Protein AF-A0A506QVQ5-F1 (afdb_monomer_lite)

Secondary structure (DSSP, 8-state):
-EEEEEEEE-SS--HHHHHHHHHHHGGGTEEE-----SS--SEEEEEEEESS--HHHHHHHHHHHHTTTSSS-EEEEEEE-

Structure (mmCIF, N/CA/C/O backbone):
data_AF-A0A506QVQ5-F1
#
_entry.id   AF-A0A506QVQ5-F1
#
loop_
_atom_site.group_PDB
_atom_site.id
_atom_site.type_symbol
_atom_site.label_atom_id
_atom_site.label_alt_id
_atom_site.label_comp_id
_atom_site.label_asym_id
_atom_site.label_entity_id
_atom_site.label_seq_id
_atom_site.pdbx_PDB_ins_code
_atom_site.Cartn_x
_atom_site.Cartn_y
_atom_site.Cartn_z
_atom_site.occupancy
_atom_site.B_iso_or_equiv
_atom_site.auth_seq_id
_atom_site.auth_comp_id
_atom_site.auth_asym_id
_atom_site.auth_atom_id
_atom_site.pdbx_PDB_model_num
ATOM 1 N N . MET A 1 1 ? -9.375 3.572 16.322 1.00 85.12 1 MET A N 1
ATOM 2 C CA . MET A 1 1 ? -8.185 3.628 15.460 1.00 85.12 1 MET A CA 1
ATOM 3 C C . MET A 1 1 ? -7.796 2.234 15.048 1.00 85.12 1 MET A C 1
ATOM 5 O O . MET A 1 1 ? -7.433 1.438 15.902 1.00 85.12 1 MET A O 1
ATOM 9 N N . THR A 1 2 ? -7.950 1.925 13.764 1.00 94.75 2 THR A N 1
ATOM 10 C CA . THR A 1 2 ? -7.530 0.650 13.182 1.00 94.75 2 THR A CA 1
ATOM 11 C C . THR A 1 2 ? -6.201 0.860 12.477 1.00 94.75 2 THR A C 1
ATOM 13 O O . THR A 1 2 ? -6.052 1.795 11.683 1.00 94.75 2 THR A O 1
ATOM 16 N N . THR A 1 3 ? -5.242 -0.008 12.773 1.00 96.75 3 THR A N 1
ATOM 17 C CA . THR A 1 3 ? -3.944 -0.029 12.104 1.00 96.75 3 THR A CA 1
ATOM 18 C C . THR A 1 3 ? -3.967 -1.094 11.019 1.00 96.75 3 THR A C 1
ATOM 20 O O . THR A 1 3 ? -4.439 -2.211 11.227 1.00 96.75 3 THR A O 1
ATOM 23 N N . TYR A 1 4 ? -3.471 -0.738 9.844 1.00 97.19 4 TYR A N 1
ATOM 24 C CA . TYR A 1 4 ? -3.412 -1.599 8.678 1.00 97.19 4 TYR A CA 1
ATOM 25 C C . TYR A 1 4 ? -1.964 -1.804 8.262 1.00 97.19 4 TYR A C 1
ATOM 27 O O . TYR A 1 4 ? -1.205 -0.843 8.133 1.00 97.19 4 TYR A O 1
ATOM 35 N N . ARG A 1 5 ? -1.616 -3.051 7.959 1.00 96.44 5 ARG A N 1
ATOM 36 C CA . ARG A 1 5 ? -0.391 -3.395 7.245 1.00 96.44 5 ARG A CA 1
ATOM 37 C C . ARG A 1 5 ? -0.688 -3.425 5.757 1.00 96.44 5 ARG A C 1
ATOM 39 O O . ARG A 1 5 ? -1.582 -4.145 5.317 1.00 96.44 5 ARG A O 1
ATOM 46 N N . VAL A 1 6 ? 0.062 -2.652 4.984 1.00 96.88 6 VAL A N 1
ATOM 47 C CA . VAL A 1 6 ? -0.135 -2.477 3.546 1.00 96.88 6 VAL A CA 1
ATOM 48 C C . VAL A 1 6 ? 1.143 -2.854 2.817 1.00 96.88 6 VAL A C 1
ATOM 50 O O . VAL A 1 6 ? 2.164 -2.184 2.947 1.00 96.88 6 VAL A O 1
ATOM 53 N N . ARG A 1 7 ? 1.093 -3.922 2.019 1.00 95.56 7 ARG A N 1
ATOM 54 C CA . ARG A 1 7 ? 2.197 -4.318 1.140 1.00 95.56 7 ARG A CA 1
ATOM 55 C C . ARG A 1 7 ? 1.894 -3.921 -0.292 1.00 95.56 7 ARG A C 1
ATOM 57 O O . ARG A 1 7 ? 0.835 -4.261 -0.817 1.00 95.56 7 ARG A O 1
ATOM 64 N N . VAL A 1 8 ? 2.848 -3.245 -0.920 1.00 95.75 8 VAL A N 1
ATOM 65 C CA . VAL A 1 8 ? 2.764 -2.770 -2.302 1.00 95.75 8 VAL A CA 1
ATOM 66 C C . VAL A 1 8 ? 3.888 -3.393 -3.114 1.00 95.75 8 VAL A C 1
ATOM 68 O O . VAL A 1 8 ? 5.064 -3.111 -2.889 1.00 95.75 8 VAL A O 1
ATOM 71 N N . GLY A 1 9 ? 3.527 -4.254 -4.057 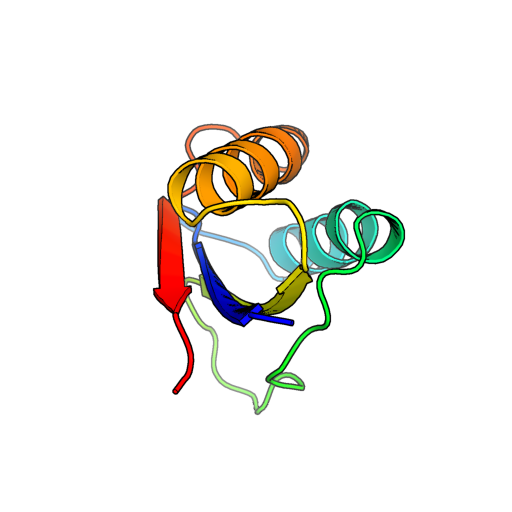1.00 94.31 9 GLY A N 1
ATOM 72 C CA . GLY A 1 9 ? 4.441 -4.913 -4.979 1.00 94.31 9 GLY A CA 1
ATOM 73 C C . GLY A 1 9 ? 4.267 -4.448 -6.416 1.00 94.31 9 GLY A C 1
ATOM 74 O O . GLY A 1 9 ? 3.187 -4.033 -6.833 1.00 94.31 9 GLY A O 1
ATOM 75 N N . PHE A 1 10 ? 5.333 -4.575 -7.199 1.00 93.19 10 PHE A N 1
ATOM 76 C CA . PHE A 1 10 ? 5.293 -4.376 -8.645 1.00 93.19 10 PHE A CA 1
ATOM 77 C C . PHE A 1 10 ? 5.989 -5.536 -9.343 1.00 93.19 10 PHE A C 1
ATOM 79 O O . PHE A 1 10 ? 6.877 -6.177 -8.783 1.00 93.19 10 PHE A O 1
ATOM 86 N N . HIS A 1 11 ? 5.632 -5.779 -10.600 1.00 90.88 11 HIS A N 1
ATOM 87 C CA . HIS A 1 11 ? 6.386 -6.699 -11.440 1.00 90.88 11 HIS A CA 1
ATOM 88 C C . HIS A 1 11 ? 7.724 -6.064 -11.856 1.00 90.88 11 HIS A C 1
ATOM 90 O O . HIS A 1 11 ? 7.728 -4.969 -12.419 1.00 90.88 11 HIS A O 1
ATOM 96 N N . ASN A 1 12 ? 8.848 -6.743 -11.597 1.00 87.94 12 ASN A N 1
ATOM 97 C CA . ASN A 1 12 ? 10.215 -6.260 -11.854 1.00 87.94 12 ASN A CA 1
ATOM 98 C C . ASN A 1 12 ? 10.439 -4.811 -11.367 1.00 87.94 12 ASN A C 1
ATOM 100 O O . ASN A 1 12 ? 10.623 -3.909 -12.197 1.00 87.94 12 ASN A O 1
ATOM 104 N N . PRO A 1 13 ? 10.347 -4.546 -10.049 1.00 88.88 13 PRO A N 1
ATOM 105 C CA . PRO A 1 13 ? 10.553 -3.208 -9.510 1.00 88.88 13 PRO A CA 1
ATOM 106 C C . PRO A 1 13 ? 12.032 -2.818 -9.584 1.00 88.88 13 PRO A C 1
ATOM 108 O O . PRO A 1 13 ? 12.913 -3.671 -9.542 1.00 88.88 13 PRO A O 1
ATOM 111 N N . SER A 1 14 ? 12.318 -1.521 -9.649 1.00 89.12 14 SER A N 1
ATOM 112 C CA . SER A 1 14 ? 13.665 -1.003 -9.404 1.00 89.12 14 SER A CA 1
ATOM 113 C C . SER A 1 14 ? 13.727 -0.311 -8.043 1.00 89.12 14 SER A C 1
ATOM 115 O O . SER A 1 14 ? 12.699 -0.000 -7.437 1.00 89.12 14 SER A O 1
ATOM 117 N N . ALA A 1 15 ? 14.936 -0.005 -7.569 1.00 87.50 15 ALA A N 1
ATOM 118 C CA . ALA A 1 15 ? 15.097 0.837 -6.383 1.00 87.50 15 ALA A CA 1
ATOM 119 C C . ALA A 1 15 ? 14.419 2.212 -6.558 1.00 87.50 15 ALA A C 1
ATOM 121 O O . ALA A 1 15 ? 13.864 2.749 -5.603 1.00 87.50 15 ALA A O 1
ATOM 122 N N . LEU A 1 16 ? 14.413 2.754 -7.784 1.00 91.06 16 LEU A N 1
ATOM 123 C CA . LEU A 1 16 ? 13.730 4.007 -8.103 1.00 91.06 16 LEU A CA 1
ATOM 124 C C . LEU A 1 16 ? 12.206 3.874 -7.980 1.00 91.06 16 LEU A C 1
ATOM 126 O O . LEU A 1 16 ? 11.577 4.781 -7.450 1.00 91.06 16 LEU A O 1
ATOM 130 N N . THR A 1 17 ? 11.627 2.737 -8.389 1.00 92.38 17 THR A N 1
ATOM 131 C CA . THR A 1 17 ? 10.185 2.471 -8.230 1.00 92.38 17 THR A CA 1
ATOM 132 C C . THR A 1 17 ? 9.754 2.612 -6.774 1.00 92.38 17 THR A C 1
ATOM 134 O O . THR A 1 17 ? 8.758 3.267 -6.489 1.00 92.38 17 THR A O 1
ATOM 137 N N . PHE A 1 18 ? 10.511 2.034 -5.839 1.00 90.94 18 PHE A N 1
ATOM 138 C CA . PHE A 1 18 ? 10.158 2.120 -4.423 1.00 90.94 18 PHE A CA 1
ATOM 139 C C . PHE A 1 18 ? 10.423 3.499 -3.816 1.00 90.94 18 PHE A C 1
ATOM 141 O O . PHE A 1 18 ? 9.640 3.928 -2.980 1.00 90.94 18 PHE A O 1
ATOM 148 N N . ARG A 1 19 ? 11.450 4.231 -4.271 1.00 92.12 19 ARG A N 1
ATOM 149 C CA . ARG A 1 19 ? 11.645 5.634 -3.859 1.00 92.12 19 ARG A CA 1
ATOM 150 C C . ARG A 1 19 ? 10.472 6.522 -4.280 1.00 92.12 19 ARG A C 1
ATOM 152 O O . ARG A 1 19 ? 9.939 7.249 -3.457 1.00 92.12 19 ARG A O 1
ATOM 159 N N . GLN A 1 20 ? 10.032 6.408 -5.533 1.00 94.88 20 GLN A N 1
ATOM 160 C CA . GLN A 1 20 ? 8.864 7.146 -6.030 1.00 94.88 20 GLN A CA 1
ATOM 161 C C . GLN A 1 20 ? 7.580 6.745 -5.297 1.00 94.88 20 GLN A C 1
ATOM 163 O O . GLN A 1 20 ? 6.710 7.577 -5.061 1.00 94.88 20 GLN A O 1
ATOM 168 N N . LEU A 1 21 ? 7.448 5.466 -4.935 1.00 95.56 21 LEU A N 1
ATOM 169 C CA . LEU A 1 21 ? 6.322 5.008 -4.131 1.00 95.56 21 LEU A CA 1
ATOM 170 C C . LEU A 1 21 ? 6.316 5.661 -2.747 1.00 95.56 21 LEU A C 1
ATOM 172 O O . LEU A 1 21 ? 5.263 6.142 -2.335 1.00 95.56 21 LEU A O 1
ATOM 176 N N . ASP A 1 22 ? 7.466 5.712 -2.071 1.00 94.50 22 ASP A N 1
ATOM 177 C CA . ASP A 1 22 ? 7.601 6.371 -0.768 1.00 94.50 22 ASP A CA 1
ATOM 178 C C . ASP A 1 22 ? 7.162 7.846 -0.850 1.00 94.50 22 ASP A C 1
ATOM 180 O O . ASP A 1 22 ? 6.327 8.276 -0.058 1.00 94.50 22 ASP A O 1
ATOM 184 N N . GLU A 1 23 ? 7.626 8.587 -1.864 1.00 96.00 23 GLU A N 1
ATOM 185 C CA . GLU A 1 23 ? 7.263 9.998 -2.093 1.00 96.00 23 GLU A CA 1
ATOM 186 C C . GLU A 1 23 ? 5.753 10.213 -2.313 1.00 96.00 23 GLU A C 1
ATOM 188 O O . GLU A 1 23 ? 5.189 11.215 -1.878 1.00 96.00 23 GLU A O 1
ATOM 193 N N . ILE A 1 24 ? 5.070 9.283 -2.990 1.00 97.12 24 ILE A N 1
ATOM 194 C CA . ILE A 1 24 ? 3.626 9.395 -3.256 1.00 97.12 24 ILE A CA 1
ATOM 195 C C . ILE A 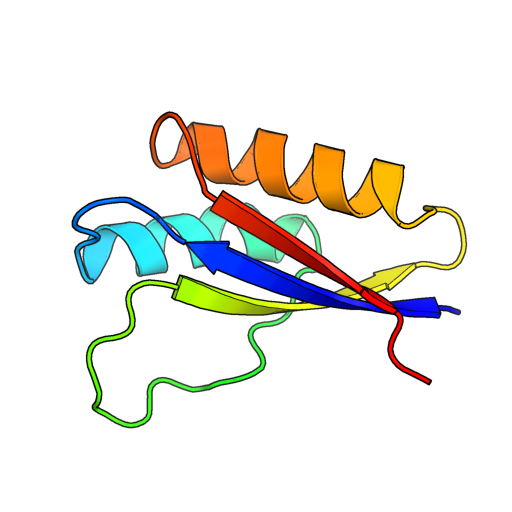1 24 ? 2.787 9.001 -2.034 1.00 97.12 24 ILE A C 1
ATOM 197 O O . ILE A 1 24 ? 1.686 9.525 -1.833 1.00 97.12 24 ILE A O 1
ATOM 201 N N . LEU A 1 25 ? 3.277 8.056 -1.236 1.00 96.44 25 LEU A N 1
ATOM 202 C CA . LEU A 1 25 ? 2.555 7.495 -0.100 1.00 96.44 25 LEU A CA 1
ATOM 203 C C . LEU A 1 25 ? 2.733 8.304 1.193 1.00 96.44 25 LEU A C 1
ATOM 205 O O . LEU A 1 25 ? 1.801 8.346 2.002 1.00 96.44 25 LEU A O 1
ATOM 209 N N . GLU A 1 26 ? 3.854 9.007 1.362 1.00 94.88 26 GLU A N 1
ATOM 210 C CA . GLU A 1 26 ? 4.120 9.840 2.542 1.00 94.88 26 GLU A CA 1
ATOM 211 C C . GLU A 1 26 ? 3.035 10.920 2.772 1.00 94.88 26 GLU A C 1
ATOM 213 O O . GLU A 1 26 ? 2.461 10.948 3.866 1.00 94.88 26 GLU A O 1
ATOM 218 N N . PRO A 1 27 ? 2.602 11.729 1.776 1.00 96.38 27 PRO A N 1
ATOM 219 C CA . PRO A 1 27 ? 1.527 12.710 1.977 1.00 96.38 27 PRO A CA 1
ATOM 220 C C . PRO A 1 27 ? 0.179 12.076 2.340 1.00 96.38 27 PRO A C 1
ATOM 222 O O . PRO A 1 27 ? -0.710 12.736 2.879 1.00 96.38 27 PRO A O 1
ATOM 225 N N . GLN A 1 28 ? 0.006 10.792 2.021 1.00 96.38 28 GLN A N 1
ATOM 226 C CA . GLN A 1 28 ? -1.185 10.021 2.353 1.00 96.38 28 GLN A CA 1
ATOM 227 C C . GLN A 1 28 ? -1.087 9.369 3.737 1.00 96.38 28 GLN A C 1
ATOM 229 O O . GLN A 1 28 ? -2.041 8.708 4.128 1.00 96.38 28 GLN A O 1
ATOM 234 N N . ARG A 1 29 ? 0.001 9.592 4.493 1.00 95.62 29 ARG A N 1
ATOM 235 C CA . ARG A 1 29 ? 0.261 9.052 5.842 1.00 95.62 29 ARG A CA 1
ATOM 236 C C . ARG A 1 29 ? 0.443 7.534 5.890 1.00 95.62 29 ARG A C 1
ATOM 238 O O . ARG A 1 29 ? 0.049 6.891 6.860 1.00 95.62 29 ARG A O 1
ATOM 245 N N . PHE A 1 30 ? 1.020 6.961 4.841 1.00 96.56 30 PHE A N 1
ATOM 246 C CA . PHE A 1 30 ? 1.526 5.591 4.879 1.00 96.56 30 PHE A CA 1
ATOM 247 C C . PHE A 1 30 ? 2.974 5.628 5.369 1.00 96.56 30 PHE A C 1
ATOM 249 O O . PHE A 1 30 ? 3.840 6.218 4.724 1.00 96.56 30 PHE A O 1
ATOM 256 N N . TRP A 1 31 ? 3.239 4.991 6.504 1.00 94.75 31 TRP A N 1
ATOM 257 C CA . TRP A 1 31 ? 4.547 5.003 7.150 1.00 94.75 31 TRP A CA 1
ATOM 258 C C . TRP A 1 31 ? 5.289 3.719 6.843 1.00 94.75 31 TRP A C 1
ATOM 260 O O . TRP A 1 31 ? 4.813 2.631 7.143 1.00 94.75 31 TRP A O 1
ATOM 270 N N . ARG A 1 32 ? 6.463 3.819 6.233 1.00 91.38 32 ARG A N 1
ATOM 271 C CA . ARG A 1 32 ? 7.253 2.640 5.884 1.00 91.38 32 ARG A CA 1
ATOM 272 C C . ARG A 1 32 ? 7.697 1.894 7.151 1.00 91.38 32 ARG A C 1
ATOM 274 O O . ARG A 1 32 ? 8.311 2.499 8.025 1.00 91.38 32 ARG A O 1
ATOM 281 N N . THR A 1 33 ? 7.414 0.592 7.237 1.00 87.06 33 THR A N 1
ATOM 282 C CA . THR A 1 33 ? 7.707 -0.226 8.437 1.00 87.06 33 THR A CA 1
ATOM 283 C C . THR A 1 33 ? 9.082 -0.886 8.405 1.00 87.06 33 THR A C 1
ATOM 285 O O . THR A 1 33 ? 9.614 -1.242 9.451 1.00 87.06 33 THR A O 1
ATOM 288 N N . ASP A 1 34 ? 9.682 -1.037 7.220 1.00 73.25 34 ASP A N 1
ATOM 289 C CA . ASP A 1 34 ? 10.967 -1.717 7.051 1.00 73.25 34 ASP A CA 1
ATOM 290 C C . ASP A 1 34 ? 11.985 -0.807 6.344 1.00 73.25 34 ASP A C 1
ATOM 292 O O . ASP A 1 34 ? 11.882 -0.486 5.147 1.00 73.25 34 ASP A O 1
ATOM 296 N N . SER A 1 35 ? 12.994 -0.375 7.100 1.00 59.75 35 SER A N 1
ATOM 297 C CA . SER A 1 35 ? 14.134 0.407 6.627 1.00 59.75 35 SER A CA 1
ATOM 298 C C . SER A 1 35 ? 15.141 -0.509 5.933 1.00 59.75 35 SER A C 1
ATOM 300 O O . SER A 1 35 ? 16.197 -0.825 6.460 1.00 59.75 35 SER A O 1
ATOM 302 N N . ALA A 1 36 ? 14.792 -0.938 4.717 1.00 54.47 36 ALA A N 1
ATOM 303 C CA . ALA A 1 36 ? 15.715 -1.449 3.700 1.00 54.47 36 ALA A CA 1
ATOM 304 C C . ALA A 1 36 ? 16.899 -2.276 4.248 1.00 54.47 36 ALA A C 1
ATOM 306 O O . ALA A 1 36 ? 18.060 -1.949 4.006 1.00 54.47 36 ALA A O 1
ATOM 307 N N . GLY A 1 37 ? 16.621 -3.375 4.951 1.00 51.31 37 GLY A N 1
ATOM 308 C CA . GLY A 1 37 ? 17.642 -4.355 5.320 1.00 51.31 37 GLY A CA 1
ATOM 309 C C . GLY A 1 37 ? 18.146 -5.135 4.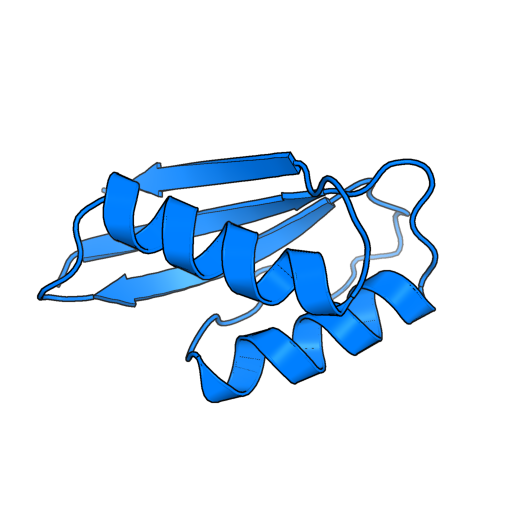101 1.00 51.31 37 GLY A C 1
ATOM 310 O O . GLY A 1 37 ? 17.795 -6.300 3.951 1.00 51.31 37 GLY A O 1
ATOM 311 N N . GLY A 1 38 ? 18.903 -4.481 3.209 1.00 54.03 38 GLY A N 1
ATOM 312 C CA . GLY A 1 38 ? 19.825 -5.024 2.191 1.00 54.03 38 GLY A CA 1
ATOM 313 C C . GLY A 1 38 ? 19.313 -6.030 1.146 1.00 54.03 38 GLY A C 1
ATOM 314 O O . GLY A 1 38 ? 20.007 -6.287 0.166 1.00 54.03 38 GLY A O 1
ATOM 315 N N . ARG A 1 39 ? 18.128 -6.620 1.312 1.00 59.97 39 ARG A N 1
ATOM 316 C CA . ARG A 1 39 ? 17.576 -7.640 0.419 1.00 59.97 39 ARG A CA 1
ATOM 317 C C . ARG A 1 39 ? 16.617 -6.988 -0.560 1.00 59.97 39 ARG A C 1
ATOM 319 O O . ARG A 1 39 ? 15.681 -6.299 -0.158 1.00 59.97 39 ARG A O 1
ATOM 326 N N . PHE A 1 40 ? 16.839 -7.234 -1.846 1.00 61.50 40 PHE A N 1
ATOM 327 C CA . PHE A 1 40 ? 15.896 -6.864 -2.891 1.00 61.50 40 PHE A CA 1
ATOM 328 C C . PHE A 1 40 ? 14.557 -7.566 -2.629 1.00 61.50 40 PHE A C 1
ATOM 330 O O . PHE A 1 40 ? 14.493 -8.796 -2.584 1.00 61.50 40 PHE A O 1
ATOM 337 N N . ARG A 1 41 ? 13.494 -6.787 -2.411 1.00 72.38 41 ARG A N 1
ATOM 338 C CA . ARG A 1 41 ? 12.132 -7.291 -2.217 1.00 72.38 41 ARG A CA 1
ATOM 339 C C . ARG A 1 41 ? 11.279 -6.903 -3.414 1.00 72.38 41 ARG A C 1
ATOM 341 O O . ARG A 1 41 ? 11.401 -5.804 -3.944 1.00 72.38 41 ARG A O 1
ATOM 348 N N . TYR A 1 42 ? 10.378 -7.797 -3.808 1.00 83.88 42 TYR A N 1
ATOM 349 C CA . TYR A 1 42 ? 9.387 -7.524 -4.854 1.00 83.88 42 TYR A CA 1
ATOM 350 C C . TYR A 1 42 ? 8.245 -6.610 -4.374 1.00 83.88 42 TYR A C 1
ATOM 352 O O . TYR A 1 42 ? 7.389 -6.225 -5.170 1.00 83.88 42 TYR A O 1
ATOM 360 N N . PHE A 1 43 ? 8.236 -6.250 -3.085 1.00 90.12 43 PHE A N 1
ATOM 361 C CA . PHE A 1 43 ? 7.251 -5.377 -2.457 1.00 90.12 43 PHE A CA 1
ATOM 362 C C . PHE A 1 43 ? 7.870 -4.510 -1.354 1.00 90.12 43 PHE A C 1
ATOM 364 O O . PHE A 1 43 ? 8.920 -4.849 -0.803 1.00 90.12 43 PHE A O 1
ATOM 371 N N . MET A 1 44 ? 7.173 -3.427 -1.015 1.00 92.00 44 MET A N 1
ATOM 372 C CA . MET A 1 44 ? 7.432 -2.572 0.141 1.00 92.00 44 MET A CA 1
ATOM 373 C C . MET A 1 44 ? 6.274 -2.655 1.132 1.00 92.00 44 MET A C 1
ATOM 375 O O . MET A 1 44 ? 5.136 -2.880 0.720 1.00 92.00 44 MET A O 1
ATOM 379 N N . GLU A 1 45 ? 6.561 -2.502 2.420 1.00 93.81 45 GLU A N 1
ATOM 380 C CA . GLU A 1 45 ? 5.560 -2.556 3.484 1.00 93.81 45 GLU A CA 1
ATOM 381 C C . GLU A 1 45 ? 5.411 -1.201 4.175 1.00 93.81 45 GLU A C 1
ATOM 383 O O . GLU A 1 45 ? 6.394 -0.504 4.446 1.00 93.81 45 GLU A O 1
ATOM 388 N N . TYR A 1 46 ? 4.157 -0.856 4.446 1.00 95.38 46 TYR A N 1
ATOM 389 C CA . TYR A 1 46 ? 3.742 0.364 5.106 1.00 95.38 46 TYR A CA 1
ATOM 390 C C . TYR A 1 46 ? 2.716 0.050 6.188 1.00 95.38 46 TYR A C 1
ATOM 392 O O . TYR A 1 46 ? 1.908 -0.870 6.062 1.00 95.38 46 TYR A O 1
ATOM 400 N N . GLU A 1 47 ? 2.714 0.873 7.219 1.00 96.56 47 GLU A N 1
ATOM 401 C CA . GLU A 1 47 ? 1.655 0.989 8.197 1.00 96.56 47 GLU A CA 1
ATOM 402 C C . GLU A 1 47 ? 0.740 2.147 7.797 1.00 96.56 47 GLU A C 1
ATOM 404 O O . GLU A 1 47 ? 1.196 3.209 7.366 1.00 96.56 47 GLU A O 1
ATOM 409 N N . TYR A 1 48 ? -0.564 1.949 7.946 1.00 96.88 48 TYR A N 1
ATOM 410 C CA . TYR A 1 48 ? -1.565 2.982 7.734 1.00 96.88 48 TYR A CA 1
ATOM 411 C C . TYR A 1 48 ? -2.569 2.973 8.880 1.00 96.88 48 TYR A C 1
ATOM 413 O O . TYR A 1 48 ? -3.140 1.933 9.195 1.00 96.88 48 TYR A O 1
ATOM 421 N N . GLN A 1 49 ? -2.814 4.129 9.489 1.00 96.44 49 GLN A N 1
ATOM 422 C CA . GLN A 1 49 ? -3.750 4.261 10.605 1.00 96.44 49 GLN A CA 1
ATOM 423 C C . GLN A 1 49 ? -4.991 5.036 10.164 1.00 96.44 49 GLN A C 1
ATOM 425 O O . GLN A 1 49 ? -4.892 6.089 9.527 1.00 96.44 49 GLN A O 1
ATOM 430 N N . SER A 1 50 ? -6.176 4.525 10.499 1.00 94.69 50 SER A N 1
ATOM 431 C CA . SER A 1 50 ? -7.434 5.213 10.209 1.00 94.69 50 SER A CA 1
ATOM 432 C C . SER A 1 50 ? -8.528 4.890 11.217 1.00 94.69 50 SER A C 1
ATOM 434 O O . SER A 1 50 ? -8.680 3.750 11.646 1.00 94.69 50 SER A O 1
ATOM 436 N N . ASP A 1 51 ? -9.333 5.898 11.545 1.00 91.75 51 ASP A N 1
ATOM 437 C CA . ASP A 1 51 ? -10.586 5.744 12.296 1.00 91.75 51 ASP A CA 1
ATOM 438 C C . ASP A 1 51 ? -11.819 5.640 11.391 1.00 91.75 51 ASP A C 1
ATOM 440 O O . ASP A 1 51 ? -12.896 5.281 11.855 1.00 91.75 51 ASP A O 1
ATOM 444 N N . VAL A 1 52 ? -11.674 5.987 10.108 1.00 90.19 52 VAL A N 1
ATOM 445 C CA . VAL A 1 52 ? -12.812 6.220 9.200 1.00 90.19 52 VAL A CA 1
ATOM 446 C C . VAL A 1 52 ? -12.817 5.262 8.015 1.00 90.19 52 VAL A C 1
ATOM 448 O O . VAL A 1 52 ? -13.875 4.949 7.478 1.00 90.19 52 VAL A O 1
ATOM 451 N N . ARG A 1 53 ? -11.636 4.824 7.564 1.00 90.75 53 ARG A N 1
ATOM 452 C CA . ARG A 1 53 ? -11.507 3.949 6.397 1.00 90.75 53 ARG A CA 1
ATOM 453 C C . ARG A 1 53 ? -11.546 2.492 6.820 1.00 90.75 53 ARG A C 1
ATOM 455 O O . ARG A 1 53 ? -10.807 2.091 7.717 1.00 90.75 53 ARG A O 1
ATOM 462 N N . ASP A 1 54 ? -12.354 1.721 6.106 1.00 94.06 54 ASP A N 1
ATOM 463 C CA . ASP A 1 54 ? -12.354 0.265 6.154 1.00 94.06 54 ASP A CA 1
ATOM 464 C C . ASP A 1 54 ? -11.237 -0.332 5.278 1.00 94.06 54 ASP A C 1
ATOM 466 O O . ASP A 1 54 ? -10.558 0.363 4.512 1.00 94.06 54 ASP A O 1
ATOM 470 N N . LEU A 1 55 ? -11.054 -1.650 5.374 1.00 94.75 55 LEU A N 1
ATOM 471 C CA . LEU A 1 55 ? -10.014 -2.383 4.650 1.00 94.75 55 LEU A CA 1
ATOM 472 C C . LEU A 1 55 ? -10.081 -2.160 3.126 1.00 94.75 55 LEU A C 1
ATOM 474 O O . LEU A 1 55 ? -9.051 -1.946 2.483 1.00 94.75 55 LEU A O 1
ATOM 478 N N . CYS A 1 56 ? -11.283 -2.145 2.545 1.00 95.94 56 CYS A N 1
ATOM 479 C CA . CYS A 1 56 ? -11.486 -1.919 1.112 1.00 95.94 56 CYS A CA 1
ATOM 480 C C . CYS A 1 56 ? -11.104 -0.492 0.686 1.00 95.94 56 CYS A C 1
ATOM 482 O O . CYS A 1 56 ? -10.481 -0.301 -0.365 1.00 95.94 56 CYS A O 1
ATOM 484 N N . SER A 1 57 ? -11.422 0.510 1.507 1.00 97.25 57 SER A N 1
ATOM 485 C CA . SER A 1 57 ? -11.071 1.912 1.265 1.00 97.25 57 SER A CA 1
ATOM 486 C C . SER A 1 57 ? -9.570 2.161 1.380 1.00 97.25 57 SER A C 1
ATOM 488 O O . SER A 1 57 ? -9.021 2.963 0.618 1.00 97.25 57 SER A O 1
ATOM 490 N N . VAL A 1 58 ? -8.890 1.478 2.308 1.00 97.62 58 VAL A N 1
ATOM 491 C CA . VAL A 1 58 ? -7.423 1.504 2.421 1.00 97.62 58 VAL A CA 1
ATOM 492 C C . VAL A 1 58 ? -6.781 0.844 1.202 1.00 97.62 58 VAL A C 1
ATOM 494 O O . VAL A 1 58 ? -5.884 1.431 0.597 1.00 97.62 58 VAL A O 1
ATOM 497 N N . CYS A 1 59 ? -7.283 -0.321 0.779 1.00 97.56 59 CYS A N 1
ATOM 498 C CA . CYS A 1 59 ? -6.799 -1.022 -0.412 1.00 97.56 59 CYS A CA 1
ATOM 499 C C . CYS A 1 59 ? -6.955 -0.169 -1.682 1.00 97.56 59 CYS A C 1
ATOM 501 O O . CYS A 1 59 ? -5.998 0.008 -2.436 1.00 97.56 59 CYS A O 1
ATOM 503 N N . SER A 1 60 ? -8.127 0.442 -1.872 1.00 97.88 60 SER A N 1
ATOM 504 C CA . SER A 1 60 ? -8.413 1.319 -3.017 1.00 97.88 60 SER A CA 1
ATOM 505 C C . SER A 1 60 ? -7.518 2.558 -3.029 1.00 97.88 60 SER A C 1
ATOM 507 O O . SER A 1 60 ? -7.003 2.944 -4.081 1.00 97.88 60 SER A O 1
ATOM 509 N N . LEU A 1 61 ? -7.284 3.165 -1.858 1.00 97.94 61 LEU A N 1
ATOM 510 C CA . LEU A 1 61 ? -6.358 4.286 -1.730 1.00 97.94 61 LEU A CA 1
ATOM 511 C C . LEU A 1 61 ? -4.940 3.859 -2.123 1.00 97.94 61 LEU A C 1
ATOM 513 O O . LEU A 1 61 ? -4.376 4.456 -3.037 1.00 97.94 61 LEU A O 1
ATOM 517 N N . ALA A 1 62 ? -4.401 2.808 -1.502 1.00 97.81 62 ALA A N 1
ATOM 518 C CA . ALA A 1 62 ? -3.059 2.306 -1.790 1.00 97.81 62 ALA A CA 1
ATOM 519 C C . ALA A 1 62 ? -2.884 1.964 -3.280 1.00 97.81 62 ALA A C 1
ATOM 521 O O . ALA A 1 62 ? -1.907 2.386 -3.900 1.00 97.81 62 ALA A O 1
ATOM 522 N N . TYR A 1 63 ? -3.869 1.293 -3.887 1.00 98.19 63 TYR A N 1
ATOM 523 C CA . TYR A 1 63 ? -3.875 0.977 -5.315 1.00 98.19 63 TYR A CA 1
ATOM 524 C C . TYR A 1 63 ? -3.845 2.235 -6.193 1.00 98.19 63 TYR A C 1
ATOM 526 O O . TYR A 1 63 ? -3.011 2.342 -7.095 1.00 98.19 63 TYR A O 1
ATOM 534 N N . SER A 1 64 ? -4.722 3.208 -5.917 1.00 98.06 64 SER A N 1
ATOM 535 C CA . SER A 1 64 ? -4.821 4.447 -6.701 1.00 98.06 64 SER A CA 1
ATOM 536 C C . SER A 1 64 ? -3.524 5.260 -6.683 1.00 98.06 64 SER A C 1
ATOM 538 O O . SER A 1 64 ? -3.134 5.833 -7.699 1.00 98.06 64 SER A O 1
ATOM 540 N N . GLN A 1 65 ? -2.833 5.278 -5.542 1.00 98.12 65 GLN A N 1
ATOM 541 C CA . GLN A 1 65 ? -1.576 5.995 -5.370 1.00 98.12 65 GLN A CA 1
ATOM 542 C C . GLN A 1 65 ? -0.417 5.240 -6.023 1.00 98.12 65 GLN A C 1
ATOM 544 O O . GLN A 1 65 ? 0.326 5.826 -6.805 1.00 98.12 65 GLN A O 1
ATOM 549 N N . ALA A 1 66 ? -0.311 3.927 -5.808 1.00 97.31 66 ALA A N 1
ATOM 550 C CA . ALA A 1 66 ? 0.726 3.102 -6.427 1.00 97.31 66 ALA A CA 1
ATOM 551 C C . ALA A 1 66 ? 0.638 3.092 -7.968 1.00 97.31 66 ALA A C 1
ATOM 553 O O . ALA A 1 66 ? 1.669 3.074 -8.644 1.00 97.31 66 ALA A O 1
ATOM 554 N N . CYS A 1 67 ? -0.571 3.209 -8.536 1.00 97.56 67 CYS A N 1
ATOM 555 C CA . CYS A 1 67 ? -0.775 3.352 -9.982 1.00 97.56 67 CYS A CA 1
ATOM 556 C C . CYS A 1 67 ? -0.127 4.607 -10.587 1.00 97.56 67 CYS A C 1
ATOM 558 O O . CYS A 1 67 ? 0.150 4.618 -11.787 1.00 97.56 67 CYS A O 1
ATOM 560 N N . LYS A 1 68 ? 0.130 5.650 -9.785 1.00 97.25 68 LYS A N 1
ATOM 561 C CA . LYS A 1 68 ? 0.836 6.861 -10.233 1.00 97.25 68 LYS A CA 1
ATOM 562 C C . LYS A 1 68 ? 2.332 6.619 -10.445 1.00 97.25 68 LYS A C 1
ATOM 564 O O . LYS A 1 68 ? 2.945 7.332 -11.229 1.00 97.25 68 LYS A O 1
ATOM 569 N N . VAL A 1 69 ? 2.903 5.610 -9.781 1.00 95.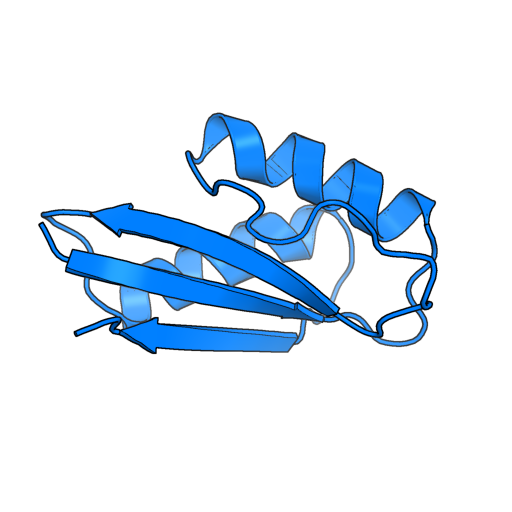38 69 VAL A N 1
ATOM 570 C CA . VAL A 1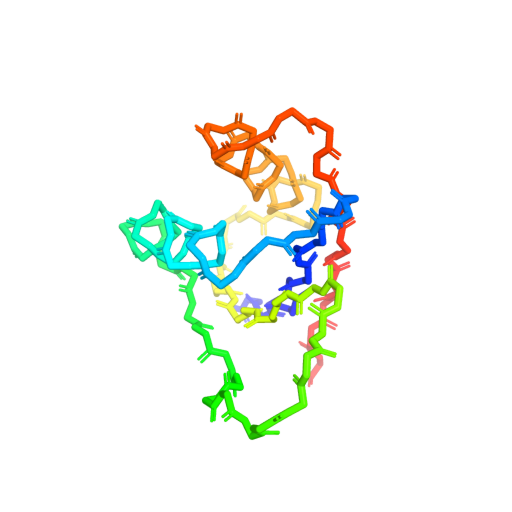 69 ? 4.292 5.175 -9.992 1.00 95.38 69 VAL A CA 1
ATOM 571 C C . VAL A 1 69 ? 4.372 4.237 -11.190 1.00 95.38 69 VAL A C 1
ATOM 573 O O . VAL A 1 69 ? 5.169 4.433 -12.105 1.00 95.38 69 VAL A O 1
ATOM 576 N N . ARG A 1 70 ? 3.550 3.180 -11.184 1.00 94.31 70 ARG A N 1
ATOM 577 C CA . ARG A 1 70 ? 3.541 2.163 -12.237 1.00 94.31 70 ARG A CA 1
ATOM 578 C C . ARG A 1 70 ? 2.192 1.458 -12.301 1.00 94.31 70 ARG A C 1
ATOM 580 O O . ARG A 1 70 ? 1.553 1.216 -11.282 1.00 94.31 70 ARG A O 1
ATOM 587 N N . LYS A 1 71 ? 1.780 1.087 -13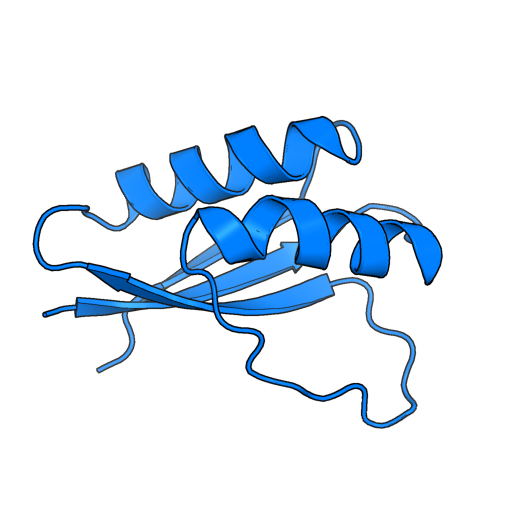.515 1.00 93.12 71 LYS A N 1
ATOM 588 C CA . LYS A 1 71 ? 0.531 0.351 -13.756 1.00 93.12 71 LYS A CA 1
ATOM 589 C C . LYS A 1 71 ? 0.542 -1.026 -13.080 1.00 93.12 71 LYS A C 1
ATOM 591 O O . LYS A 1 71 ? 1.588 -1.670 -13.003 1.00 93.12 71 LYS A O 1
ATOM 596 N N . CYS A 1 72 ? -0.649 -1.475 -12.686 1.00 93.31 72 CYS A N 1
ATOM 597 C CA . CYS A 1 72 ? -0.927 -2.803 -12.128 1.00 93.31 72 CYS A CA 1
ATOM 598 C C . CYS A 1 72 ? -0.091 -3.159 -10.878 1.00 93.31 72 CYS A C 1
ATOM 600 O O . CYS A 1 72 ? 0.604 -4.180 -10.886 1.00 93.31 72 CYS A O 1
ATOM 602 N N . PRO A 1 73 ? -0.124 -2.339 -9.808 1.00 96.25 73 PRO A N 1
ATOM 603 C CA . PRO A 1 73 ? 0.482 -2.714 -8.537 1.00 96.25 73 PRO A CA 1
ATOM 604 C C . PRO A 1 73 ? -0.262 -3.899 -7.904 1.00 96.25 73 PRO A C 1
ATOM 606 O O . PRO A 1 73 ? -1.480 -4.031 -8.037 1.00 96.25 73 PRO A O 1
ATOM 609 N N . LEU A 1 74 ? 0.468 -4.734 -7.170 1.00 96.06 74 LEU A N 1
ATOM 610 C CA . LEU A 1 74 ? -0.094 -5.756 -6.290 1.00 96.06 74 LEU A CA 1
ATOM 611 C C . LEU A 1 74 ? -0.219 -5.170 -4.887 1.00 96.06 74 LEU A C 1
ATOM 613 O O . LEU A 1 74 ? 0.780 -4.746 -4.310 1.00 96.06 74 LEU A O 1
ATOM 617 N N . ILE A 1 75 ? -1.434 -5.148 -4.347 1.00 96.62 75 ILE A N 1
ATOM 618 C CA . ILE A 1 75 ? -1.728 -4.575 -3.032 1.00 96.62 75 ILE A CA 1
ATOM 619 C C . ILE A 1 75 ? -2.269 -5.675 -2.123 1.00 96.62 75 ILE A C 1
ATOM 621 O O . ILE A 1 75 ? -3.202 -6.383 -2.496 1.00 96.62 75 ILE A O 1
ATOM 625 N N . LEU A 1 76 ? -1.705 -5.790 -0.925 1.00 96.44 76 LEU A N 1
ATOM 626 C CA . LEU A 1 76 ? -2.246 -6.604 0.160 1.00 96.44 76 LEU A CA 1
ATOM 627 C C . LEU A 1 76 ? -2.453 -5.708 1.379 1.00 96.44 76 LEU A C 1
ATOM 629 O O . LEU A 1 76 ? -1.517 -5.034 1.805 1.00 96.44 76 LEU A O 1
ATOM 633 N N . VAL A 1 77 ? -3.666 -5.718 1.928 1.00 97.00 77 VAL A N 1
ATOM 634 C CA . VAL A 1 77 ? -4.019 -4.987 3.148 1.00 97.00 77 VAL A CA 1
ATOM 635 C C . VAL A 1 77 ? -4.465 -5.980 4.206 1.00 97.00 77 VAL A C 1
ATOM 637 O O . VAL A 1 77 ? -5.315 -6.828 3.944 1.00 97.00 77 VAL A O 1
ATOM 640 N N . GLU A 1 78 ? -3.904 -5.856 5.400 1.00 96.69 78 GLU A N 1
ATOM 641 C CA . GLU A 1 78 ? -4.227 -6.681 6.560 1.00 96.69 78 GLU A CA 1
ATOM 642 C C . GLU A 1 78 ? -4.553 -5.766 7.745 1.00 96.69 78 GLU A C 1
ATOM 644 O O . GLU A 1 78 ? -3.863 -4.770 7.965 1.00 96.69 78 GLU A O 1
ATOM 649 N N . VAL A 1 79 ? -5.595 -6.094 8.511 1.00 96.31 79 VAL A N 1
ATOM 650 C CA . VAL A 1 79 ? -5.857 -5.436 9.800 1.00 96.31 79 VAL A CA 1
ATOM 651 C C . VAL A 1 79 ? -4.837 -5.951 10.811 1.00 96.31 79 VAL A C 1
ATOM 653 O O . VAL A 1 79 ? -4.626 -7.160 10.918 1.00 96.31 79 VAL A O 1
ATOM 656 N N . MET A 1 80 ? -4.198 -5.039 11.533 1.00 92.31 80 MET A N 1
ATOM 657 C CA . MET A 1 80 ? -3.312 -5.370 12.642 1.00 92.31 80 MET A CA 1
ATOM 658 C C . MET A 1 80 ? -4.128 -5.359 13.936 1.00 92.31 80 MET A C 1
ATOM 660 O O . MET A 1 80 ? -4.766 -4.353 14.247 1.00 92.31 80 MET A O 1
ATOM 664 N N . ASN A 1 81 ? -4.133 -6.498 14.635 1.00 75.12 81 ASN A N 1
ATOM 665 C CA . ASN A 1 81 ? -4.737 -6.658 15.961 1.00 75.12 81 ASN A CA 1
ATOM 666 C C . ASN A 1 81 ? -3.793 -6.177 17.062 1.00 75.12 81 ASN A C 1
ATOM 668 O O . ASN A 1 81 ? -2.569 -6.395 16.904 1.00 75.12 81 ASN A O 1
#

pLDDT: mean 90.86, std 10.89, range [51.31, 98.19]

Radius of gyration: 11.89 Å; chains: 1; bounding box: 33×20×30 Å

Organism: NCBI:txid470932

Foldseek 3Di:
DWKKKKKKFDDPDDPVLVVQLCVLCVVVPWAFPDDCPPDDDRITITMDDDPPDDQVRVQVVSQVSSVVSPPDIDMDMDTDD

Sequence (81 aa):
MTTYRVRVGFHNPSALTFRQLDEILEPQRFWRTDSAGGRFRYFMEYEYQSDVRDLCSVCSLAYSQACKVRKCPLILVEVMN